Protein AF-I0I9L9-F1 (afdb_monomer_lite)

Organism: Caldilinea aerophila (strain DSM 14535 / JCM 11387 / NBRC 104270 / STL-6-O1) (NCBI:txid926550)

Foldseek 3Di:
DKDFAPFFDAQDKDKDQALVSCVVPQLSVQLCVLPQWRMWIDGTRMIDTDGHPPDDVVSRVVSNVVSSVVVVVVVVVVVVVVVD

pLDDT: mean 92.2, std 8.91, range [48.94, 97.56]

Structure (mmCIF, N/CA/C/O backbone):
data_AF-I0I9L9-F1
#
_entry.id   AF-I0I9L9-F1
#
loop_
_atom_site.group_PDB
_atom_site.id
_atom_site.type_symbol
_atom_site.label_atom_id
_atom_site.label_alt_id
_atom_site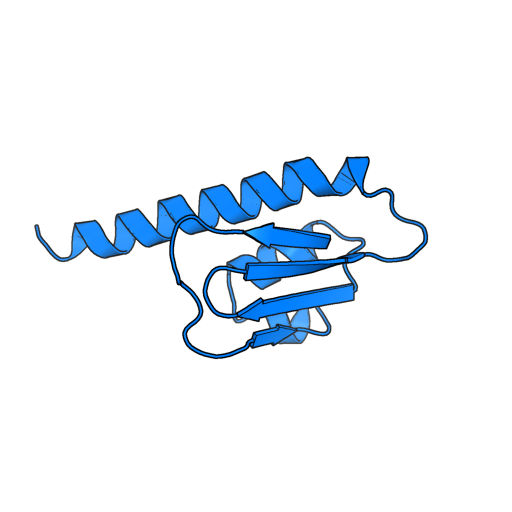.label_comp_id
_atom_site.label_asym_id
_atom_site.label_entity_id
_atom_site.label_seq_id
_atom_site.pdbx_PDB_ins_code
_atom_site.Cartn_x
_atom_site.Cartn_y
_atom_site.Cartn_z
_atom_site.occupancy
_atom_site.B_iso_or_equiv
_atom_site.auth_seq_id
_atom_site.auth_comp_id
_atom_site.auth_asym_id
_atom_site.auth_atom_id
_atom_site.pdbx_PDB_model_num
ATOM 1 N N . MET A 1 1 ? 11.541 -0.946 0.770 1.00 93.31 1 MET A N 1
ATOM 2 C CA . MET A 1 1 ? 11.648 0.324 1.518 1.00 93.31 1 MET A CA 1
ATOM 3 C C . MET A 1 1 ? 10.683 0.308 2.688 1.00 93.31 1 MET A C 1
ATOM 5 O O . MET A 1 1 ? 9.609 -0.259 2.540 1.00 93.31 1 MET A O 1
ATOM 9 N N . LYS A 1 2 ? 11.074 0.879 3.834 1.00 95.00 2 LYS A N 1
ATOM 10 C CA . LYS A 1 2 ? 10.259 0.936 5.055 1.00 95.00 2 LYS A CA 1
ATOM 11 C C . LYS A 1 2 ? 9.709 2.348 5.255 1.00 95.00 2 LYS A C 1
ATOM 13 O O . LYS A 1 2 ? 10.470 3.307 5.170 1.00 95.00 2 LYS A O 1
ATOM 18 N N . PHE A 1 3 ? 8.429 2.433 5.576 1.00 95.44 3 PHE A N 1
ATOM 19 C CA . PHE A 1 3 ? 7.701 3.634 5.958 1.00 95.44 3 PHE A CA 1
ATOM 20 C C . PHE A 1 3 ? 7.254 3.478 7.412 1.00 95.44 3 PHE A C 1
ATOM 22 O O . PHE A 1 3 ? 6.801 2.400 7.801 1.00 95.44 3 PHE A O 1
ATOM 29 N N . THR A 1 4 ? 7.414 4.534 8.204 1.00 95.19 4 THR A N 1
ATOM 30 C CA . THR A 1 4 ? 7.001 4.576 9.612 1.00 95.19 4 THR A CA 1
ATOM 31 C C . THR A 1 4 ? 5.752 5.436 9.731 1.00 95.19 4 THR A C 1
ATOM 33 O O . THR A 1 4 ? 5.689 6.518 9.149 1.00 95.19 4 THR A O 1
ATOM 36 N N . LEU A 1 5 ? 4.770 4.941 10.466 1.00 94.06 5 LEU A N 1
ATOM 37 C CA 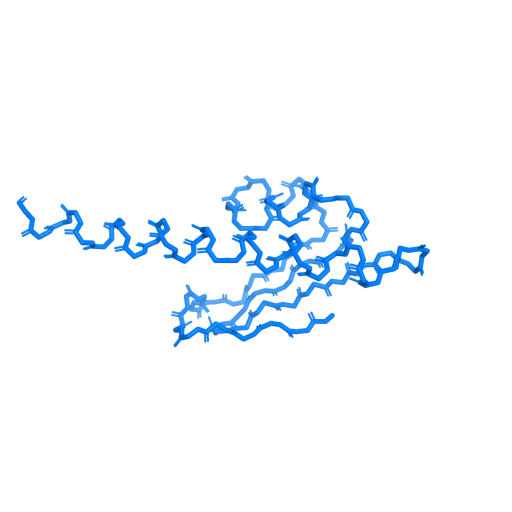. LEU A 1 5 ? 3.498 5.589 10.737 1.00 94.06 5 LEU A CA 1
ATOM 38 C C . LEU A 1 5 ? 3.568 6.340 12.075 1.00 94.06 5 LEU A C 1
ATOM 40 O O . LEU A 1 5 ? 4.368 5.977 12.936 1.00 94.06 5 LEU A O 1
ATOM 44 N N . PRO A 1 6 ? 2.736 7.375 12.276 1.00 91.50 6 PRO A N 1
ATOM 45 C CA . PRO A 1 6 ? 2.687 8.097 13.549 1.00 91.50 6 PRO A CA 1
ATOM 46 C C . PRO A 1 6 ? 2.119 7.249 14.699 1.00 91.50 6 PRO A C 1
ATOM 48 O O . PRO A 1 6 ? 2.372 7.550 15.863 1.00 91.50 6 PRO A O 1
ATOM 51 N N . GLU A 1 7 ? 1.369 6.188 14.388 1.00 89.44 7 GLU A N 1
ATOM 52 C CA . GLU A 1 7 ? 0.708 5.323 15.363 1.00 89.44 7 GLU A CA 1
ATOM 53 C C . GLU A 1 7 ? 0.747 3.839 14.960 1.00 89.44 7 GLU A C 1
ATOM 55 O O . GLU A 1 7 ? 0.997 3.478 13.806 1.00 89.44 7 GLU A O 1
ATOM 60 N N . ARG A 1 8 ? 0.498 2.956 15.935 1.00 92.19 8 ARG A N 1
ATOM 61 C CA . ARG A 1 8 ? 0.508 1.499 15.739 1.00 92.19 8 ARG A CA 1
ATOM 62 C C . ARG A 1 8 ? -0.847 1.014 15.235 1.00 92.19 8 ARG A C 1
ATOM 64 O O . ARG A 1 8 ? -1.739 0.747 16.033 1.00 92.19 8 ARG A O 1
ATOM 71 N N . LEU A 1 9 ? -0.961 0.825 13.927 1.00 91.31 9 LEU A N 1
ATOM 72 C CA . LEU A 1 9 ? -2.203 0.383 13.282 1.00 91.31 9 LEU A CA 1
ATOM 73 C C . LEU A 1 9 ? -2.312 -1.126 13.102 1.00 91.31 9 LEU A C 1
ATOM 75 O O . LEU A 1 9 ? -3.413 -1.659 12.985 1.00 91.31 9 LEU A O 1
ATOM 79 N N . PHE A 1 10 ? -1.182 -1.831 13.056 1.00 93.56 10 PHE A N 1
ATOM 80 C CA . PHE A 1 10 ? -1.147 -3.246 12.694 1.00 93.56 10 PHE A CA 1
ATOM 81 C C . PHE A 1 10 ? -0.741 -4.101 13.900 1.00 93.56 10 PHE A C 1
ATOM 83 O O . PHE A 1 10 ? 0.440 -4.405 14.078 1.00 93.56 10 PHE A O 1
ATOM 90 N N . PRO A 1 11 ? -1.690 -4.527 14.757 1.00 91.31 11 PRO A N 1
ATOM 91 C CA . PRO A 1 11 ? -1.372 -5.296 15.964 1.00 91.31 11 PRO A CA 1
ATOM 92 C C . PRO A 1 11 ? -0.772 -6.677 15.660 1.00 91.31 11 PRO A C 1
ATOM 94 O O . PRO A 1 11 ? -0.126 -7.276 16.517 1.00 91.31 11 PRO A O 1
ATOM 97 N N . ARG A 1 12 ? -0.980 -7.195 14.444 1.00 94.56 12 ARG A N 1
ATOM 98 C CA . ARG A 1 12 ? -0.410 -8.451 13.949 1.00 94.56 12 ARG A CA 1
ATOM 99 C C . ARG A 1 12 ? 0.327 -8.207 12.630 1.00 94.56 12 ARG A C 1
ATOM 101 O O . ARG A 1 12 ? -0.082 -7.319 11.884 1.00 94.56 12 ARG A O 1
ATOM 108 N N . PRO A 1 13 ? 1.387 -8.981 12.335 1.00 95.44 13 PRO A N 1
ATOM 109 C CA . PRO A 1 13 ? 2.072 -8.890 11.056 1.00 95.44 13 PRO A CA 1
ATOM 110 C C . PRO A 1 13 ? 1.140 -9.327 9.924 1.00 95.44 13 PRO A C 1
ATOM 112 O O . PRO A 1 13 ? 0.525 -10.392 9.984 1.00 95.44 13 PRO A O 1
ATOM 115 N N . LEU A 1 14 ? 1.070 -8.508 8.885 1.00 96.31 14 LEU A N 1
ATOM 116 C CA . LEU A 1 14 ? 0.349 -8.764 7.647 1.00 96.31 14 LEU A CA 1
ATOM 117 C C . LEU A 1 14 ? 1.365 -8.780 6.509 1.00 96.31 14 LEU A C 1
ATOM 119 O O . LEU A 1 14 ? 2.195 -7.882 6.405 1.00 96.31 14 LEU A O 1
ATOM 123 N N . SER A 1 15 ? 1.316 -9.802 5.664 1.00 96.25 15 SER A N 1
ATOM 124 C CA . SER A 1 15 ? 2.170 -9.917 4.484 1.00 96.25 15 SER A CA 1
ATOM 125 C C . SER A 1 15 ? 1.295 -10.231 3.290 1.00 96.25 15 SER A C 1
ATOM 127 O O . SER A 1 15 ? 0.431 -11.100 3.374 1.00 96.25 15 SER A O 1
ATOM 129 N N . PHE A 1 16 ? 1.543 -9.532 2.196 1.00 97.25 16 PHE A N 1
ATOM 130 C CA . PHE A 1 16 ? 0.812 -9.677 0.953 1.00 97.25 16 PHE A CA 1
ATOM 131 C C . PHE A 1 16 ? 1.828 -9.864 -0.166 1.00 97.25 16 PHE A C 1
ATOM 133 O O . PHE A 1 16 ? 2.672 -8.991 -0.399 1.00 97.25 16 PHE A O 1
ATOM 140 N N . ALA A 1 17 ? 1.792 -11.014 -0.833 1.00 95.81 17 ALA A N 1
ATOM 141 C CA . ALA A 1 17 ? 2.725 -11.353 -1.910 1.00 95.81 17 ALA A CA 1
ATOM 142 C C . ALA A 1 17 ? 2.195 -10.987 -3.305 1.00 95.81 17 ALA A C 1
ATOM 144 O O . ALA A 1 17 ? 2.923 -11.084 -4.289 1.00 95.81 17 ALA A O 1
ATOM 145 N N . ASN A 1 18 ? 0.925 -10.602 -3.414 1.00 94.44 18 ASN A N 1
ATOM 146 C CA . ASN A 1 18 ? 0.290 -10.255 -4.679 1.00 94.44 18 ASN A CA 1
ATOM 147 C C . ASN A 1 18 ? -0.964 -9.383 -4.455 1.00 94.44 18 ASN A C 1
ATOM 149 O O . ASN A 1 18 ? -1.476 -9.305 -3.332 1.00 94.44 18 ASN A O 1
ATOM 153 N N . PRO A 1 19 ? -1.483 -8.737 -5.518 1.00 94.69 19 PRO A N 1
ATOM 154 C CA . PRO A 1 19 ? -2.695 -7.925 -5.435 1.00 94.69 19 PRO A CA 1
ATOM 155 C C . PRO A 1 19 ? -3.936 -8.692 -4.957 1.00 94.69 19 PRO A C 1
ATOM 157 O O . PRO A 1 19 ? -4.802 -8.097 -4.322 1.00 94.69 19 PRO A O 1
ATOM 160 N N . GLN A 1 20 ? -4.040 -9.994 -5.246 1.00 94.56 20 GLN A N 1
ATOM 161 C CA . GLN A 1 20 ? -5.195 -10.814 -4.873 1.00 94.56 20 GLN A CA 1
ATOM 162 C C . GLN A 1 20 ? -5.278 -11.008 -3.354 1.00 94.56 20 GLN A C 1
ATOM 164 O O . GLN A 1 20 ? -6.342 -10.818 -2.773 1.00 94.56 20 GLN A O 1
ATOM 169 N N . GLU A 1 21 ? -4.157 -11.312 -2.700 1.00 94.81 21 GLU A N 1
ATOM 170 C CA . GLU A 1 21 ? -4.057 -11.394 -1.236 1.00 94.81 21 GLU A CA 1
ATOM 171 C C . GLU A 1 21 ? -4.289 -10.036 -0.570 1.00 94.81 21 GLU A C 1
ATOM 173 O O . GLU A 1 21 ? -4.879 -9.952 0.505 1.00 94.81 21 GLU A O 1
ATOM 178 N N . ALA A 1 22 ? -3.835 -8.960 -1.214 1.00 94.56 22 ALA A N 1
ATOM 179 C CA . ALA A 1 22 ? -3.989 -7.601 -0.714 1.00 94.56 22 ALA A CA 1
ATOM 180 C C . ALA A 1 22 ? -5.409 -7.039 -0.872 1.00 94.56 22 ALA A C 1
ATOM 182 O O . ALA A 1 22 ? -5.713 -6.014 -0.263 1.00 94.56 22 ALA A O 1
ATOM 183 N N . ALA A 1 23 ? -6.276 -7.676 -1.667 1.00 92.69 23 ALA A N 1
ATOM 184 C CA . ALA A 1 23 ? -7.582 -7.138 -2.048 1.00 92.69 23 ALA A CA 1
ATOM 185 C C . ALA A 1 23 ? -8.504 -6.856 -0.850 1.00 92.69 23 ALA A C 1
ATOM 187 O O . ALA A 1 23 ? -9.304 -5.925 -0.896 1.00 92.69 23 ALA A O 1
ATOM 188 N N . SER A 1 24 ? -8.374 -7.624 0.236 1.00 91.56 24 SER A N 1
ATOM 189 C CA . SER A 1 24 ? -9.153 -7.425 1.462 1.00 91.56 24 SER A CA 1
ATOM 190 C C . SER A 1 24 ? -8.595 -6.335 2.382 1.00 91.56 24 SER A C 1
ATOM 192 O O . SER A 1 24 ? -9.223 -6.025 3.391 1.00 91.56 24 SER A O 1
ATOM 194 N N . HIS A 1 25 ? -7.417 -5.774 2.085 1.00 94.94 25 HIS A N 1
ATOM 195 C CA . HIS A 1 25 ? -6.775 -4.763 2.917 1.00 94.94 25 HIS A CA 1
ATOM 196 C C . HIS A 1 25 ? -6.618 -3.438 2.152 1.00 94.94 25 HIS A C 1
ATOM 198 O O . HIS A 1 25 ? -5.786 -3.348 1.246 1.00 94.94 25 HIS A O 1
ATOM 204 N N . PRO A 1 26 ? -7.323 -2.362 2.547 1.00 94.75 26 PRO A N 1
ATOM 205 C CA . PRO A 1 26 ? -7.436 -1.130 1.758 1.00 94.75 26 PRO A CA 1
ATOM 206 C C . PRO A 1 26 ? -6.082 -0.483 1.433 1.00 94.75 26 PRO A C 1
ATOM 208 O O . PRO A 1 26 ? -5.813 -0.179 0.273 1.00 94.75 26 PRO A O 1
ATOM 211 N N . LEU A 1 27 ? -5.185 -0.342 2.418 1.00 95.94 27 LEU A N 1
ATOM 212 C CA . LEU A 1 27 ? -3.846 0.211 2.175 1.00 95.94 27 LEU A CA 1
ATOM 213 C C . LEU A 1 27 ? -2.993 -0.680 1.256 1.00 95.94 27 LEU A C 1
ATOM 215 O O . LEU A 1 27 ? -2.283 -0.173 0.392 1.00 95.94 27 LEU A O 1
ATOM 219 N N . ALA A 1 28 ? -3.055 -2.005 1.428 1.00 96.50 28 ALA A N 1
ATOM 220 C CA . ALA A 1 28 ? -2.233 -2.931 0.658 1.00 96.50 28 ALA A CA 1
ATOM 221 C C . ALA A 1 28 ? -2.692 -2.929 -0.801 1.00 96.50 28 ALA A C 1
ATOM 223 O O . ALA A 1 28 ? -1.875 -2.717 -1.696 1.00 96.50 28 ALA A O 1
ATOM 224 N N . ALA A 1 29 ? -4.001 -3.067 -1.030 1.00 96.62 29 ALA A N 1
ATOM 225 C CA . ALA A 1 29 ? -4.613 -2.971 -2.349 1.00 96.62 29 ALA A CA 1
ATOM 226 C C . ALA A 1 29 ? -4.242 -1.654 -3.048 1.00 96.62 29 ALA A C 1
ATOM 228 O O . ALA A 1 29 ? -3.840 -1.664 -4.211 1.00 96.62 29 ALA A O 1
ATOM 229 N N . ALA A 1 30 ? -4.300 -0.530 -2.328 1.00 96.62 30 ALA A N 1
ATOM 230 C CA . ALA A 1 30 ? -3.955 0.779 -2.870 1.00 96.62 30 ALA A CA 1
ATOM 231 C C . ALA A 1 30 ? -2.473 0.910 -3.264 1.00 96.62 30 ALA A C 1
ATOM 233 O O . ALA A 1 30 ? -2.175 1.563 -4.263 1.00 96.62 30 ALA A O 1
ATOM 234 N N . ILE A 1 31 ? -1.554 0.290 -2.514 1.00 96.62 31 ILE A N 1
ATOM 235 C CA . ILE A 1 31 ? -0.121 0.249 -2.850 1.00 96.62 31 ILE A CA 1
ATOM 236 C C . ILE A 1 31 ? 0.123 -0.652 -4.067 1.00 96.62 31 ILE A C 1
ATOM 238 O O . ILE A 1 31 ? 0.848 -0.260 -4.977 1.00 96.62 31 ILE A O 1
ATOM 242 N N . PHE A 1 32 ? -0.494 -1.836 -4.129 1.00 96.56 32 PHE A N 1
ATOM 243 C CA . PHE A 1 32 ? -0.364 -2.727 -5.289 1.00 96.56 32 PHE A CA 1
ATOM 244 C C . PHE A 1 32 ? -0.932 -2.114 -6.574 1.00 96.56 32 PHE A C 1
ATOM 246 O O . PHE A 1 32 ? -0.381 -2.338 -7.651 1.00 96.56 32 PHE A O 1
ATOM 253 N N . ALA A 1 33 ? -1.986 -1.301 -6.468 1.00 96.00 33 ALA A N 1
ATOM 254 C CA . ALA A 1 33 ? -2.585 -0.596 -7.599 1.00 96.00 33 ALA A CA 1
ATOM 255 C C . ALA A 1 33 ? -1.651 0.436 -8.259 1.00 96.00 33 ALA A C 1
ATOM 257 O O . ALA A 1 33 ? -1.908 0.836 -9.391 1.00 96.00 33 ALA A O 1
ATOM 258 N N . LEU A 1 34 ? -0.565 0.849 -7.592 1.00 94.81 34 LEU A N 1
ATOM 259 C CA . LEU A 1 34 ? 0.461 1.715 -8.187 1.00 94.81 34 LEU A CA 1
ATOM 260 C C . LEU A 1 34 ? 1.248 1.008 -9.301 1.00 94.81 34 LEU A C 1
ATOM 262 O O . LEU A 1 34 ? 1.854 1.668 -10.140 1.00 94.81 34 LEU A O 1
ATOM 266 N N . GLY A 1 35 ? 1.226 -0.328 -9.324 1.00 94.31 35 GLY A N 1
ATOM 267 C CA . GLY A 1 35 ? 2.064 -1.122 -10.212 1.00 94.31 35 GLY A CA 1
ATOM 268 C C . GLY A 1 35 ? 3.520 -1.150 -9.745 1.00 94.31 35 GLY A C 1
ATOM 269 O O . GLY A 1 35 ? 3.977 -0.331 -8.953 1.00 94.31 35 GLY A O 1
ATOM 270 N N . GLY A 1 36 ? 4.267 -2.162 -10.184 1.00 93.62 36 GLY A N 1
ATOM 271 C CA . GLY A 1 36 ? 5.686 -2.256 -9.842 1.00 93.62 36 GLY A CA 1
ATOM 272 C C . GLY A 1 36 ? 5.996 -2.721 -8.419 1.00 93.62 36 GLY A C 1
ATOM 273 O O . GLY A 1 36 ? 7.169 -2.820 -8.076 1.00 93.62 36 GLY A O 1
ATOM 274 N N . VAL A 1 37 ? 4.993 -3.051 -7.604 1.00 96.50 37 VAL A N 1
ATOM 275 C CA . VAL A 1 37 ? 5.145 -3.620 -6.256 1.00 96.50 37 VAL A CA 1
ATOM 276 C C . VAL A 1 37 ? 4.863 -5.119 -6.300 1.00 96.50 37 VAL A C 1
ATOM 278 O O . VAL A 1 37 ? 3.853 -5.538 -6.859 1.00 96.50 37 VAL A O 1
ATOM 281 N N . TYR A 1 38 ? 5.741 -5.929 -5.704 1.00 96.00 38 TYR A N 1
ATOM 282 C CA . TYR A 1 38 ? 5.557 -7.385 -5.624 1.00 96.00 38 TYR A CA 1
ATOM 283 C C . TYR A 1 38 ? 5.323 -7.892 -4.202 1.00 96.00 38 TYR A C 1
ATOM 285 O O . TYR A 1 38 ? 4.915 -9.031 -4.025 1.00 96.00 38 TYR A O 1
ATOM 293 N N . ASN A 1 39 ? 5.591 -7.089 -3.173 1.00 97.00 39 ASN A N 1
ATOM 294 C CA . ASN A 1 39 ? 5.308 -7.492 -1.802 1.00 97.00 39 ASN A CA 1
ATOM 295 C C . ASN A 1 39 ? 5.081 -6.274 -0.906 1.00 97.00 39 ASN A C 1
ATOM 297 O O . ASN A 1 39 ? 5.789 -5.270 -1.012 1.00 97.00 39 ASN A O 1
ATOM 301 N N . VAL A 1 40 ? 4.103 -6.390 -0.011 1.00 97.44 40 VAL A N 1
ATOM 302 C CA . VAL A 1 40 ? 3.814 -5.402 1.028 1.00 97.44 40 VAL A CA 1
ATOM 303 C C . VAL A 1 40 ? 3.715 -6.123 2.364 1.00 97.44 40 VAL A C 1
ATOM 305 O O . VAL A 1 40 ? 2.986 -7.102 2.496 1.00 97.44 40 VAL A O 1
ATOM 308 N N . PHE A 1 41 ? 4.443 -5.630 3.356 1.00 97.56 41 PHE A N 1
ATOM 309 C CA . PHE A 1 41 ? 4.463 -6.161 4.710 1.00 97.56 41 PHE A CA 1
ATOM 310 C C . PHE A 1 41 ? 4.135 -5.052 5.705 1.00 97.56 41 PHE A C 1
ATOM 312 O O . PHE A 1 41 ? 4.676 -3.956 5.604 1.00 97.56 41 PHE A O 1
ATOM 319 N N . MET A 1 42 ? 3.257 -5.316 6.665 1.00 96.81 42 MET A N 1
ATOM 320 C CA . MET A 1 42 ? 2.782 -4.332 7.634 1.00 96.81 42 MET A CA 1
ATOM 321 C C . MET A 1 42 ? 2.818 -4.929 9.032 1.00 96.81 42 MET A C 1
ATOM 323 O O . MET A 1 42 ? 2.322 -6.032 9.249 1.00 96.81 42 MET A O 1
ATOM 327 N N . VAL A 1 43 ? 3.403 -4.220 9.990 1.00 96.69 43 VAL A N 1
ATOM 328 C CA . VAL A 1 4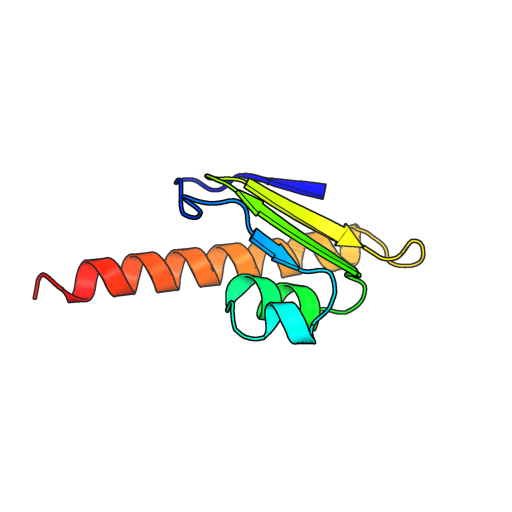3 ? 3.438 -4.653 11.390 1.00 96.69 43 VAL A CA 1
ATOM 329 C C . VAL A 1 43 ? 3.649 -3.448 12.294 1.00 96.69 43 VAL A C 1
ATOM 331 O O . VAL A 1 43 ? 4.480 -2.596 11.995 1.00 96.69 43 VAL A O 1
ATOM 334 N N . GLN A 1 44 ? 2.918 -3.387 13.406 1.00 95.56 44 GLN A N 1
ATOM 335 C CA . GLN A 1 44 ? 2.920 -2.265 14.345 1.00 95.56 44 GLN A CA 1
ATOM 336 C C . GLN A 1 44 ? 2.650 -0.933 13.627 1.00 95.56 44 GLN A C 1
ATOM 338 O O . GLN A 1 44 ? 1.545 -0.702 13.140 1.00 95.56 44 GLN A O 1
ATOM 343 N N . ASP A 1 45 ? 3.656 -0.074 13.569 1.00 95.12 45 ASP A N 1
ATOM 344 C CA . ASP A 1 45 ? 3.709 1.246 12.952 1.00 95.12 45 ASP A CA 1
ATOM 345 C C . ASP A 1 45 ? 4.575 1.250 11.680 1.00 95.12 45 ASP A C 1
ATOM 347 O O . ASP A 1 45 ? 4.964 2.305 11.192 1.00 95.12 45 ASP A O 1
ATOM 351 N N . PHE A 1 46 ? 4.900 0.085 11.113 1.00 94.50 46 PHE A N 1
ATOM 352 C CA . PHE A 1 46 ? 5.748 -0.022 9.929 1.00 94.50 46 PHE A CA 1
ATOM 353 C C . PHE A 1 46 ? 5.016 -0.628 8.739 1.00 94.50 46 PHE A C 1
ATOM 355 O O . PHE A 1 46 ? 4.359 -1.663 8.845 1.00 94.50 46 PHE A O 1
ATOM 362 N N . VAL A 1 47 ? 5.236 -0.025 7.571 1.00 96.62 47 VAL A N 1
ATOM 363 C CA . VAL A 1 47 ? 4.836 -0.552 6.264 1.00 96.62 47 VAL A CA 1
ATOM 364 C C . VAL A 1 47 ? 6.091 -0.712 5.419 1.00 96.62 47 VAL A C 1
ATOM 366 O O . VAL A 1 47 ? 6.810 0.244 5.151 1.00 96.62 47 VAL A O 1
ATOM 369 N N . THR A 1 48 ? 6.387 -1.931 4.999 1.00 97.44 48 THR A N 1
ATOM 370 C CA . THR A 1 48 ? 7.490 -2.246 4.097 1.00 97.44 48 THR A CA 1
ATOM 371 C C . THR A 1 48 ? 6.934 -2.595 2.730 1.00 97.44 48 THR A C 1
ATOM 373 O O . THR A 1 48 ? 6.086 -3.469 2.602 1.00 97.44 48 THR A O 1
ATOM 376 N N . VAL A 1 49 ? 7.433 -1.923 1.701 1.00 97.12 49 VAL A N 1
ATOM 377 C CA . VAL A 1 49 ? 7.068 -2.161 0.304 1.00 97.12 49 VAL A CA 1
ATOM 378 C C . VAL A 1 49 ? 8.289 -2.687 -0.429 1.0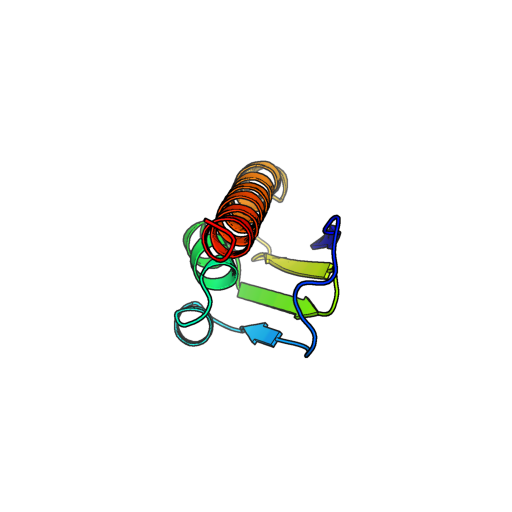0 97.12 49 VAL A C 1
ATOM 380 O O . VAL A 1 49 ? 9.382 -2.136 -0.284 1.00 97.12 49 VAL A O 1
ATOM 383 N N . ASN A 1 50 ? 8.122 -3.722 -1.240 1.00 96.50 50 ASN A N 1
ATOM 384 C CA . ASN A 1 50 ? 9.153 -4.235 -2.129 1.00 96.50 50 ASN A CA 1
ATOM 385 C C . ASN A 1 50 ? 8.701 -4.078 -3.580 1.00 96.50 50 ASN A C 1
ATOM 387 O O . ASN A 1 50 ? 7.631 -4.547 -3.971 1.00 96.50 50 ASN A O 1
ATOM 391 N N . LYS A 1 51 ? 9.536 -3.401 -4.371 1.00 95.88 51 LYS A N 1
ATOM 392 C CA . LYS A 1 51 ? 9.281 -3.105 -5.782 1.00 95.88 51 LYS A CA 1
ATOM 393 C C . LYS A 1 51 ? 10.043 -4.038 -6.712 1.00 95.88 51 LYS A C 1
ATOM 395 O O . LYS A 1 51 ? 11.106 -4.544 -6.353 1.00 95.88 51 LYS A O 1
ATOM 400 N N . LEU A 1 52 ? 9.547 -4.201 -7.930 1.00 95.19 52 LEU A N 1
ATOM 401 C CA . LEU A 1 52 ? 10.235 -4.918 -8.991 1.00 95.19 52 LEU A CA 1
ATOM 402 C C . LEU A 1 52 ? 11.588 -4.244 -9.307 1.00 95.19 52 LEU A C 1
ATOM 404 O O . LEU A 1 52 ? 11.720 -3.021 -9.182 1.00 95.19 52 LEU A O 1
ATOM 408 N N . PRO A 1 53 ? 12.610 -5.014 -9.724 1.00 93.00 53 PRO A N 1
ATOM 409 C CA . PRO A 1 53 ? 13.955 -4.479 -9.943 1.00 93.00 53 PRO A CA 1
ATOM 410 C C . PRO A 1 53 ? 14.023 -3.347 -10.977 1.00 93.00 53 PRO A C 1
ATOM 412 O O . PRO A 1 53 ? 14.837 -2.445 -10.822 1.00 93.00 53 PRO A O 1
ATOM 415 N N . HIS A 1 54 ? 13.159 -3.384 -11.995 1.00 94.50 54 HIS A N 1
ATOM 416 C CA . HIS A 1 54 ? 13.149 -2.440 -13.117 1.00 94.50 54 HIS A CA 1
ATOM 417 C C . HIS A 1 54 ? 12.408 -1.123 -12.839 1.00 94.50 54 HIS A C 1
ATOM 419 O O . HIS A 1 54 ? 12.479 -0.218 -13.659 1.00 94.50 54 HIS A O 1
ATOM 425 N N . VAL A 1 55 ? 11.681 -1.017 -11.725 1.00 95.19 55 VAL A N 1
ATOM 426 C CA . VAL A 1 55 ? 10.914 0.190 -11.373 1.00 95.19 55 VAL A CA 1
ATOM 427 C C . VAL A 1 55 ? 11.782 1.108 -10.526 1.00 95.19 55 VAL A C 1
ATOM 429 O O . VAL A 1 55 ? 12.505 0.615 -9.665 1.00 95.19 55 VAL A O 1
ATOM 432 N N . ALA A 1 56 ? 11.741 2.420 -10.726 1.00 94.94 56 ALA A N 1
ATOM 433 C CA . ALA A 1 56 ? 12.484 3.374 -9.903 1.00 94.94 56 ALA A CA 1
ATOM 434 C C . ALA A 1 56 ? 11.762 3.628 -8.563 1.00 94.94 56 ALA A C 1
ATOM 436 O O . ALA A 1 56 ? 10.537 3.546 -8.484 1.00 94.94 56 ALA A O 1
ATOM 437 N N . TRP A 1 57 ? 12.491 3.905 -7.475 1.00 93.75 57 TRP A N 1
ATOM 438 C CA . TRP A 1 57 ? 11.825 4.267 -6.208 1.00 93.75 57 TRP A CA 1
ATOM 439 C C . TRP A 1 57 ? 11.215 5.664 -6.299 1.00 93.75 57 TRP A C 1
ATOM 441 O O . TRP A 1 57 ? 10.147 5.901 -5.753 1.00 93.75 57 TRP A O 1
ATOM 451 N N . GLU A 1 58 ? 11.868 6.550 -7.035 1.00 93.75 58 GLU A N 1
ATOM 452 C CA . GLU A 1 58 ? 11.490 7.927 -7.324 1.00 93.75 58 GLU A CA 1
ATOM 453 C C . GLU A 1 58 ? 10.059 8.032 -7.872 1.00 93.75 58 GLU A C 1
ATOM 455 O O . GLU A 1 58 ? 9.335 8.952 -7.513 1.00 93.75 58 GLU A O 1
ATOM 460 N N . GLU A 1 59 ? 9.622 7.047 -8.661 1.00 93.38 59 GLU A N 1
ATOM 461 C CA . GLU A 1 59 ? 8.267 6.973 -9.225 1.00 93.38 59 GLU A CA 1
ATOM 462 C C . GLU A 1 59 ? 7.216 6.465 -8.222 1.00 93.38 59 GLU A C 1
ATOM 464 O O . GLU A 1 59 ? 6.026 6.715 -8.389 1.00 93.38 59 GLU A O 1
ATOM 469 N N . LEU A 1 60 ? 7.634 5.738 -7.181 1.00 95.25 60 LEU A N 1
ATOM 470 C CA . LEU A 1 60 ? 6.739 5.078 -6.224 1.00 95.25 60 LEU A CA 1
ATOM 471 C C . LEU A 1 60 ? 6.666 5.784 -4.869 1.00 95.25 60 LEU A C 1
ATOM 473 O O . LEU A 1 60 ? 5.672 5.636 -4.163 1.00 95.25 60 LEU A O 1
ATOM 477 N N . LEU A 1 61 ? 7.699 6.532 -4.485 1.00 94.00 61 LEU A N 1
ATOM 478 C CA . LEU A 1 61 ? 7.819 7.152 -3.165 1.00 94.00 61 LEU A CA 1
ATOM 479 C C . LEU A 1 61 ? 6.641 8.067 -2.834 1.00 94.00 61 LEU A C 1
ATOM 481 O O . LEU A 1 61 ? 5.951 7.837 -1.842 1.00 94.00 61 LEU A O 1
ATOM 485 N N . GLU A 1 62 ? 6.409 9.075 -3.671 1.00 95.69 62 GLU A N 1
ATOM 486 C CA . GLU A 1 62 ? 5.334 10.046 -3.473 1.00 95.69 62 GLU A CA 1
ATOM 487 C C . GLU A 1 62 ? 3.945 9.379 -3.535 1.00 95.69 62 GLU A C 1
ATOM 489 O O . GLU A 1 62 ? 3.167 9.549 -2.591 1.00 95.69 62 GLU A O 1
ATOM 494 N N . PRO A 1 63 ? 3.629 8.527 -4.533 1.00 96.12 63 PRO A N 1
ATOM 495 C CA . PRO A 1 63 ? 2.349 7.826 -4.551 1.00 96.12 63 PRO A CA 1
ATOM 496 C C . PRO A 1 63 ? 2.117 6.917 -3.338 1.00 96.12 63 PRO A C 1
ATOM 498 O O . PRO A 1 63 ? 1.007 6.892 -2.806 1.00 96.12 63 PRO A O 1
ATOM 501 N N . ILE A 1 64 ? 3.137 6.186 -2.866 1.00 96.12 64 ILE A N 1
ATOM 502 C CA . ILE A 1 64 ? 3.017 5.341 -1.665 1.00 96.12 64 ILE A CA 1
ATOM 503 C C . ILE A 1 64 ? 2.721 6.206 -0.438 1.00 96.12 64 ILE A C 1
ATOM 505 O O . ILE A 1 64 ? 1.820 5.867 0.331 1.00 96.12 64 ILE A O 1
ATOM 509 N N . GLN A 1 65 ? 3.436 7.320 -0.265 1.00 95.25 65 GLN A N 1
ATOM 510 C CA . GLN A 1 65 ? 3.198 8.246 0.845 1.00 95.25 65 GLN A CA 1
ATOM 511 C C . GLN A 1 65 ? 1.764 8.776 0.832 1.00 95.25 65 GLN A C 1
ATOM 513 O O . GLN A 1 65 ? 1.090 8.696 1.855 1.00 95.25 65 GLN A O 1
ATOM 518 N N . GLN A 1 66 ? 1.255 9.192 -0.329 1.00 96.19 66 GLN A N 1
ATOM 519 C CA . GLN A 1 66 ? -0.134 9.641 -0.469 1.00 96.19 66 GLN A CA 1
ATOM 520 C C . GLN A 1 66 ? -1.148 8.542 -0.109 1.00 96.19 66 GLN A C 1
ATOM 522 O O . GLN A 1 66 ? -2.173 8.825 0.508 1.00 96.19 66 GLN A O 1
ATOM 527 N N . ARG A 1 67 ? -0.897 7.270 -0.466 1.00 96.25 67 ARG A N 1
ATOM 528 C CA . ARG A 1 67 ? -1.787 6.155 -0.073 1.00 96.25 67 ARG A CA 1
ATOM 529 C C . ARG A 1 67 ? -1.782 5.915 1.429 1.00 96.25 67 ARG A C 1
ATOM 531 O O . ARG A 1 67 ? -2.844 5.666 1.997 1.00 96.25 67 ARG A O 1
ATOM 538 N N . ILE A 1 68 ? -0.612 5.996 2.056 1.00 95.19 68 ILE A N 1
ATOM 539 C CA . ILE A 1 68 ? -0.479 5.877 3.508 1.00 95.19 68 ILE A CA 1
ATOM 540 C C . ILE A 1 68 ? -1.220 7.029 4.191 1.00 95.19 68 ILE A C 1
ATOM 542 O O . ILE A 1 68 ? -2.045 6.779 5.061 1.00 95.19 68 ILE A O 1
ATOM 546 N N .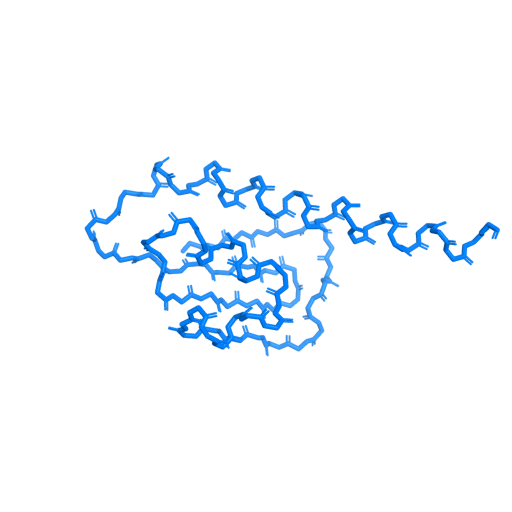 GLU A 1 69 ? -0.993 8.269 3.767 1.00 94.75 69 GLU A N 1
ATOM 547 C CA . GLU A 1 69 ? -1.636 9.451 4.343 1.00 94.75 69 GLU A CA 1
ATOM 548 C C . GLU A 1 69 ? -3.163 9.403 4.211 1.00 94.75 69 GLU A C 1
ATOM 550 O O . GLU A 1 69 ? -3.877 9.563 5.200 1.00 94.75 69 GLU A O 1
ATOM 555 N N . HIS A 1 70 ? -3.683 9.094 3.021 1.00 94.81 70 HIS A N 1
ATOM 556 C CA . HIS A 1 70 ? -5.124 8.929 2.823 1.00 94.81 70 HIS A CA 1
ATOM 557 C C . HIS A 1 70 ? -5.714 7.821 3.701 1.00 94.81 70 HIS A C 1
ATOM 559 O O . HIS A 1 70 ? -6.824 7.972 4.221 1.00 94.81 70 HIS A O 1
ATOM 565 N N . TYR A 1 71 ? -4.987 6.715 3.885 1.00 94.31 71 TYR A N 1
ATOM 566 C CA . TYR A 1 71 ? -5.408 5.642 4.779 1.00 94.31 71 TYR A CA 1
ATOM 567 C C . TYR A 1 71 ? -5.463 6.110 6.239 1.00 94.31 71 TYR A C 1
ATOM 569 O O . TYR A 1 71 ? -6.466 5.861 6.904 1.00 94.31 71 TYR A O 1
ATOM 577 N N . LEU A 1 72 ? -4.451 6.848 6.709 1.00 92.44 72 LEU A N 1
ATOM 578 C CA . LEU A 1 72 ? -4.415 7.425 8.059 1.00 92.44 72 LEU A CA 1
ATOM 579 C C . LEU A 1 72 ? -5.579 8.389 8.301 1.00 92.44 72 LEU A C 1
ATOM 581 O O . LEU A 1 72 ? -6.291 8.258 9.289 1.00 92.44 72 LEU A O 1
ATOM 585 N N . ILE A 1 73 ? -5.824 9.320 7.377 1.00 92.31 73 ILE A N 1
ATOM 586 C CA . ILE A 1 73 ? -6.923 10.290 7.495 1.00 92.31 73 ILE A CA 1
ATOM 587 C C . ILE A 1 73 ? -8.277 9.575 7.548 1.00 92.31 73 ILE A C 1
ATOM 589 O O . ILE A 1 73 ? -9.134 9.933 8.355 1.00 92.31 73 ILE A O 1
ATOM 593 N N . SER A 1 74 ? -8.476 8.565 6.699 1.00 90.50 74 SER A N 1
ATOM 594 C CA . SER A 1 74 ? -9.725 7.793 6.677 1.00 90.50 74 SER A CA 1
ATOM 595 C C . SER A 1 74 ? -9.913 6.994 7.967 1.00 90.50 74 SER A C 1
ATOM 597 O O . SER A 1 74 ? -11.020 6.937 8.496 1.00 90.50 74 SER A O 1
ATOM 599 N N . HIS A 1 75 ? -8.828 6.423 8.494 1.00 88.06 75 HIS A N 1
ATOM 600 C CA . HIS A 1 75 ? -8.831 5.691 9.756 1.00 88.06 75 HIS A CA 1
ATOM 601 C C . HIS A 1 75 ? -9.180 6.601 10.940 1.00 88.06 75 HIS A C 1
ATOM 603 O O . HIS A 1 75 ? -10.106 6.299 11.688 1.00 88.06 75 HIS A O 1
ATOM 609 N N . LEU A 1 76 ? -8.523 7.757 11.060 1.00 86.69 76 LEU A N 1
ATOM 610 C CA . LEU A 1 76 ? -8.787 8.722 12.131 1.00 86.69 7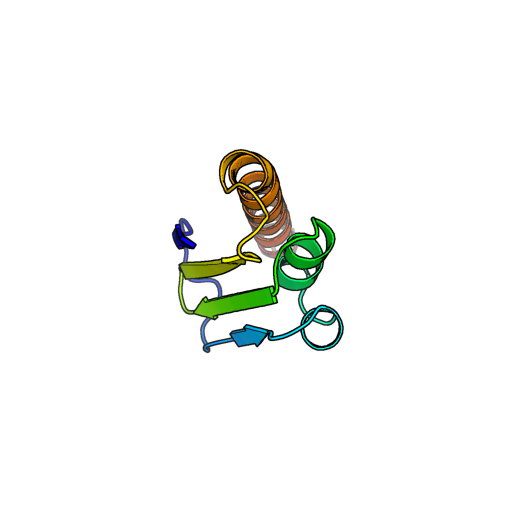6 LEU A CA 1
ATOM 611 C C . LEU A 1 76 ? -10.225 9.250 12.103 1.00 86.69 76 LEU A C 1
ATOM 613 O O . LEU A 1 76 ? -10.841 9.391 13.153 1.00 86.69 76 LEU A O 1
ATOM 617 N N . ARG A 1 77 ? -10.787 9.502 10.914 1.00 85.50 77 ARG A N 1
ATOM 618 C CA . ARG A 1 77 ? -12.195 9.912 10.782 1.00 85.50 77 ARG A CA 1
ATOM 619 C C . ARG A 1 77 ? -13.147 8.850 11.318 1.00 85.50 77 ARG A C 1
ATOM 621 O O . ARG A 1 77 ? -14.011 9.182 12.115 1.00 85.50 77 ARG A O 1
ATOM 628 N N . SER A 1 78 ? -12.918 7.582 10.969 1.00 81.75 78 SER A N 1
ATOM 629 C CA . SER A 1 78 ? -13.773 6.487 11.441 1.00 81.75 78 SER A CA 1
ATOM 630 C C . SER A 1 78 ? -13.781 6.316 12.962 1.00 81.75 78 SER A C 1
ATOM 632 O O . SER A 1 78 ? -14.786 5.876 13.501 1.00 81.75 78 SER A O 1
ATOM 634 N N . LEU A 1 79 ? -12.698 6.694 13.652 1.00 79.06 79 LEU A N 1
ATOM 635 C CA . LEU A 1 79 ? -12.634 6.683 15.118 1.00 79.06 79 LEU A CA 1
ATOM 636 C C . LEU A 1 79 ? -13.395 7.861 15.745 1.00 79.06 79 LEU A C 1
ATOM 638 O O . LEU A 1 79 ? -13.907 7.744 16.850 1.00 79.06 79 LEU A O 1
ATOM 642 N N . ASN A 1 80 ? -13.459 8.998 15.051 1.00 75.44 80 ASN A N 1
ATOM 643 C CA . ASN A 1 80 ? -14.080 10.220 15.559 1.00 75.44 80 ASN A CA 1
ATOM 644 C C . ASN A 1 80 ? -15.605 10.254 15.354 1.00 75.44 80 ASN A C 1
ATOM 646 O O . ASN A 1 80 ? -16.290 11.014 16.034 1.00 75.44 80 ASN A O 1
ATOM 650 N N . ASP A 1 81 ? -16.123 9.450 14.423 1.00 65.94 81 ASP A N 1
ATOM 651 C CA . ASP A 1 81 ? -17.555 9.355 14.120 1.00 65.94 81 ASP A CA 1
ATOM 652 C C . ASP A 1 81 ? -18.336 8.511 15.158 1.00 65.94 81 ASP A C 1
ATOM 654 O O . ASP A 1 81 ? -19.561 8.586 15.198 1.00 65.94 81 ASP A O 1
ATOM 658 N N . GLU A 1 82 ? -17.662 7.737 16.022 1.00 57.41 82 GLU A N 1
ATOM 659 C CA . GLU A 1 82 ? -18.307 6.935 17.085 1.00 57.41 82 GLU A CA 1
ATOM 660 C C . GLU A 1 82 ? -18.649 7.741 18.359 1.00 57.41 82 GLU A C 1
ATOM 662 O O . GLU A 1 82 ? -19.351 7.234 19.233 1.00 57.41 82 GLU A O 1
ATOM 667 N N . ASP A 1 83 ? -18.200 8.997 18.450 1.00 53.75 83 ASP A N 1
ATOM 668 C CA . ASP A 1 83 ? -18.373 9.884 19.616 1.00 53.75 83 ASP A CA 1
ATOM 669 C C . ASP A 1 83 ? -19.420 11.009 19.400 1.00 53.75 83 ASP A C 1
ATOM 671 O O . ASP A 1 83 ? -19.482 11.956 20.189 1.00 53.75 83 ASP A O 1
ATOM 675 N N . SER A 1 84 ? -20.241 10.947 18.335 1.00 48.94 84 SER A N 1
ATOM 676 C CA . SER A 1 84 ? -21.263 11.970 17.997 1.00 48.94 84 SER A CA 1
ATOM 677 C C . SER A 1 84 ? -22.711 11.487 18.077 1.00 48.94 84 SER A C 1
ATOM 679 O O . SER A 1 84 ? -23.006 10.372 17.597 1.00 48.94 84 SER A O 1
#

Secondary structure (DSSP, 8-state):
-EEE-SS--EEEEEEESSHHHHTTSHHHHHHHTTSSEEEEEEEETEEEEEE-TTS-SHHHHHHHHHHHHHHHHHHHHHHHGGG-

InterPro domains:
  IPR014824 Scaffold protein Nfu/NifU, N-terminal [PF08712] (1-73)
  IPR014824 Scaffold protein Nfu/NifU, N-terminal [SM00932] (1-75)
  IPR036498 Scaffold protein Nfu/NifU, N-terminal domain superfamily [G3DSA:3.30.1370.70] (1-82)
  IPR036498 Scaffold protein Nfu/NifU, N-terminal domain superfamily [SSF110836] (1-75)

Sequence (84 aa):
MKFTLPERLFPRPLSFANPQEAASHPLAAAIFALGGVYNVFMVQDFVTVNKLPHVAWEELLEPIQQRIEHYLISHLRSLNDEDS

Radius of gyration: 13.1 Å; chains: 1; bounding box: 35×23×33 Å